Protein AF-T1BCC6-F1 (afdb_monomer_lite)

Radius of gyration: 10.29 Å; chains: 1; bounding box: 25×22×22 Å

Sequence (55 aa):
RVFRSLDSIVGNEQTARQWLNSENRGLNGRPVDLIRQTEGLVRVVHYLDASRGLV

Structure (mmCIF, N/CA/C/O backbone):
data_AF-T1BCC6-F1
#
_entry.id   AF-T1BCC6-F1
#
loop_
_atom_site.group_PDB
_atom_site.id
_atom_site.type_symbol
_atom_site.label_atom_id
_atom_site.label_alt_id
_atom_site.label_comp_id
_atom_site.label_asym_id
_atom_site.label_entity_id
_atom_site.label_seq_id
_atom_site.pdbx_PDB_ins_code
_atom_site.Cartn_x
_atom_site.Cartn_y
_atom_site.Cartn_z
_atom_site.occupancy
_atom_site.B_iso_or_equiv
_atom_site.auth_seq_id
_atom_site.auth_comp_id
_atom_site.auth_asym_id
_atom_site.auth_atom_id
_atom_site.pdbx_PDB_model_num
ATOM 1 N N . ARG A 1 1 ? 1.086 -11.795 4.316 1.00 53.81 1 ARG A N 1
ATOM 2 C CA . ARG A 1 1 ? 1.204 -11.858 2.83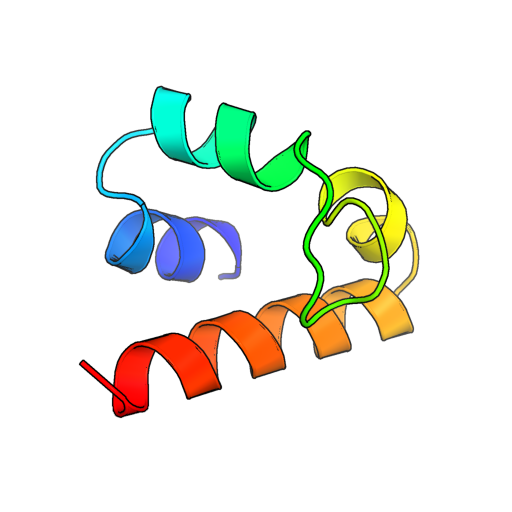6 1.00 53.81 1 ARG A CA 1
ATOM 3 C C . ARG A 1 1 ? 1.458 -10.459 2.290 1.00 53.81 1 ARG A C 1
ATOM 5 O O . ARG A 1 1 ? 2.563 -10.229 1.839 1.00 53.81 1 ARG A O 1
ATOM 12 N N . VAL A 1 2 ? 0.536 -9.513 2.512 1.00 54.41 2 VAL A N 1
ATOM 13 C CA . VAL 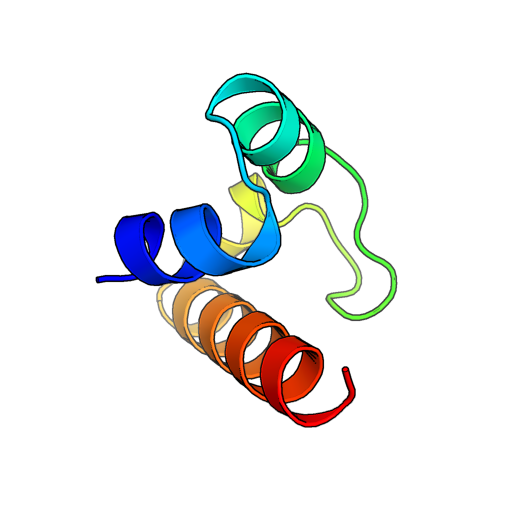A 1 2 ? 0.679 -8.090 2.136 1.00 54.41 2 VAL A CA 1
ATOM 14 C C . VAL A 1 2 ? 1.999 -7.465 2.592 1.00 54.41 2 VAL A C 1
ATOM 16 O O . VAL A 1 2 ? 2.698 -6.909 1.763 1.00 54.41 2 VAL A O 1
ATOM 19 N N . PHE A 1 3 ? 2.408 -7.650 3.853 1.00 53.50 3 PHE A N 1
ATOM 20 C CA . PHE A 1 3 ? 3.708 -7.157 4.337 1.00 53.50 3 PHE A CA 1
ATOM 21 C C . PHE A 1 3 ? 4.923 -7.741 3.597 1.00 53.50 3 PHE A C 1
ATOM 23 O O . PHE A 1 3 ? 5.859 -7.002 3.340 1.00 53.50 3 PHE A O 1
ATOM 30 N N . ARG A 1 4 ? 4.901 -9.023 3.191 1.00 58.44 4 ARG A N 1
ATOM 31 C CA . ARG A 1 4 ? 5.989 -9.612 2.382 1.00 58.44 4 ARG A CA 1
ATOM 32 C C . ARG A 1 4 ? 5.982 -9.092 0.940 1.00 58.44 4 ARG A C 1
ATOM 34 O O . ARG A 1 4 ? 7.046 -8.898 0.367 1.00 58.44 4 ARG A O 1
ATOM 41 N N . SER A 1 5 ? 4.802 -8.856 0.360 1.00 55.28 5 SER A N 1
ATOM 42 C CA . SER A 1 5 ? 4.682 -8.212 -0.957 1.00 55.28 5 SER A CA 1
ATOM 43 C C . SER A 1 5 ? 5.177 -6.761 -0.911 1.00 55.28 5 SER A C 1
ATOM 45 O O . SER A 1 5 ? 5.875 -6.327 -1.823 1.00 55.28 5 SER A O 1
ATOM 47 N N . LEU A 1 6 ? 4.890 -6.039 0.178 1.00 58.31 6 LEU A N 1
ATOM 48 C CA . LEU A 1 6 ? 5.401 -4.690 0.435 1.00 58.31 6 LEU A CA 1
ATOM 49 C C . LEU A 1 6 ? 6.929 -4.678 0.586 1.00 58.31 6 LEU A C 1
ATOM 51 O O . LEU A 1 6 ? 7.586 -3.827 0.001 1.00 58.31 6 LEU A O 1
ATOM 55 N N . ASP A 1 7 ? 7.496 -5.656 1.295 1.00 58.00 7 ASP A N 1
ATOM 56 C CA . ASP A 1 7 ? 8.948 -5.786 1.489 1.00 58.00 7 ASP A CA 1
ATOM 57 C C . ASP A 1 7 ? 9.701 -5.874 0.151 1.00 58.00 7 ASP A C 1
ATOM 59 O O . ASP A 1 7 ? 10.744 -5.256 -0.038 1.00 58.00 7 ASP A O 1
ATOM 63 N N . SER A 1 8 ? 9.113 -6.573 -0.827 1.00 61.09 8 SER A N 1
ATOM 64 C CA . SER A 1 8 ? 9.713 -6.746 -2.155 1.00 61.09 8 SER A CA 1
ATOM 65 C C . SER A 1 8 ? 9.705 -5.496 -3.041 1.00 61.09 8 SER A C 1
ATOM 67 O O . SER A 1 8 ? 10.485 -5.430 -3.984 1.00 61.09 8 SER A O 1
ATOM 69 N N . ILE A 1 9 ? 8.828 -4.524 -2.766 1.00 60.25 9 ILE A N 1
ATOM 70 C CA . ILE A 1 9 ? 8.712 -3.277 -3.545 1.00 60.25 9 ILE A CA 1
ATOM 71 C C . ILE A 1 9 ? 9.466 -2.147 -2.858 1.00 60.25 9 ILE A C 1
ATOM 73 O O . ILE A 1 9 ? 10.037 -1.285 -3.519 1.00 60.25 9 ILE A O 1
ATOM 77 N N . VAL A 1 10 ? 9.438 -2.130 -1.527 1.00 62.47 10 VAL A N 1
ATOM 78 C CA . VAL A 1 10 ? 9.831 -0.951 -0.766 1.00 62.47 10 VAL A CA 1
ATOM 79 C C . VAL A 1 10 ? 11.202 -1.116 -0.092 1.00 62.47 10 VAL A C 1
ATOM 81 O O . VAL A 1 10 ? 11.798 -0.129 0.333 1.00 62.47 10 VAL A O 1
ATOM 84 N N . GLY A 1 11 ? 11.758 -2.336 -0.071 1.00 64.44 11 GLY A N 1
ATOM 85 C CA . GLY A 1 11 ? 13.170 -2.635 0.210 1.00 64.44 11 GLY A CA 1
ATOM 86 C C . GLY A 1 11 ? 13.630 -2.433 1.660 1.00 64.44 11 GLY A C 1
ATOM 87 O O . GLY A 1 11 ? 14.609 -3.046 2.076 1.00 64.44 11 GLY A O 1
ATOM 88 N N . ASN A 1 12 ? 12.942 -1.600 2.444 1.00 70.69 12 ASN A N 1
ATOM 89 C CA . ASN A 1 12 ? 13.144 -1.443 3.880 1.00 70.69 12 ASN A CA 1
ATOM 90 C C . ASN A 1 12 ? 11.836 -1.018 4.588 1.00 70.69 12 ASN A C 1
ATOM 92 O O . ASN A 1 12 ? 10.952 -0.389 3.996 1.00 70.69 12 ASN A O 1
ATOM 96 N N . GLU A 1 13 ? 11.724 -1.332 5.884 1.00 78.62 13 GLU A N 1
ATOM 97 C CA . GLU A 1 13 ? 10.531 -1.052 6.702 1.00 78.62 13 GLU A CA 1
ATOM 98 C C . GLU A 1 13 ? 10.187 0.448 6.777 1.00 78.62 13 GLU A C 1
ATOM 100 O O . GLU A 1 13 ? 9.015 0.831 6.839 1.00 78.62 13 GLU A O 1
ATOM 105 N N . GLN A 1 14 ? 11.192 1.322 6.757 1.00 83.50 14 GLN A N 1
ATOM 106 C CA . GLN A 1 14 ? 10.995 2.762 6.886 1.00 83.50 14 GLN A CA 1
ATOM 107 C C . GLN A 1 14 ? 10.346 3.358 5.635 1.00 83.50 14 GLN A C 1
ATOM 109 O O . GLN A 1 14 ? 9.370 4.101 5.740 1.00 83.50 14 GLN A O 1
ATOM 114 N N . THR A 1 15 ? 10.823 2.988 4.453 1.00 80.62 15 THR A N 1
ATOM 115 C CA . THR A 1 15 ? 10.236 3.369 3.173 1.00 80.62 15 THR A CA 1
ATOM 116 C C . THR A 1 15 ? 8.844 2.740 3.038 1.00 80.62 15 THR A C 1
ATOM 118 O O . THR A 1 15 ? 7.921 3.413 2.582 1.00 80.62 15 THR A O 1
ATOM 121 N N . ALA A 1 16 ? 8.631 1.509 3.531 1.00 81.38 16 ALA A N 1
ATOM 122 C CA . ALA A 1 16 ? 7.308 0.875 3.574 1.00 81.38 16 ALA A CA 1
ATOM 123 C C . ALA A 1 16 ? 6.316 1.686 4.418 1.00 81.38 16 ALA A C 1
ATOM 125 O O . ALA A 1 16 ? 5.207 1.988 3.970 1.00 81.38 16 ALA A O 1
ATOM 126 N N . ARG A 1 17 ? 6.728 2.111 5.619 1.00 84.94 17 ARG A N 1
ATOM 127 C CA . ARG A 1 17 ? 5.928 2.993 6.481 1.00 84.94 17 ARG A CA 1
ATOM 128 C C . ARG A 1 17 ? 5.672 4.346 5.828 1.00 84.94 17 ARG A C 1
ATOM 130 O O . ARG A 1 17 ? 4.551 4.841 5.913 1.00 84.94 17 ARG A O 1
ATOM 137 N N . GLN A 1 18 ? 6.663 4.945 5.172 1.00 89.12 18 GLN A N 1
ATOM 138 C CA . GLN A 1 18 ? 6.475 6.215 4.467 1.00 89.12 18 GLN A CA 1
ATOM 139 C C . GLN A 1 18 ? 5.461 6.075 3.331 1.00 89.12 18 GLN A C 1
ATOM 141 O O . GLN A 1 18 ? 4.541 6.885 3.246 1.00 89.12 18 GLN A O 1
ATOM 146 N N . TRP A 1 19 ? 5.563 5.027 2.513 1.00 88.94 19 TRP A N 1
ATOM 147 C CA . TRP A 1 19 ? 4.618 4.769 1.428 1.00 88.94 19 TRP A CA 1
ATOM 148 C C . TRP A 1 19 ? 3.195 4.542 1.950 1.00 88.94 19 TRP A C 1
ATOM 150 O O . TRP A 1 19 ? 2.255 5.140 1.435 1.00 88.94 19 TRP A O 1
ATOM 160 N N . LEU A 1 20 ? 3.035 3.751 3.018 1.00 89.69 20 LEU A N 1
ATOM 161 C CA . LEU A 1 20 ? 1.727 3.486 3.627 1.00 89.69 20 LEU A 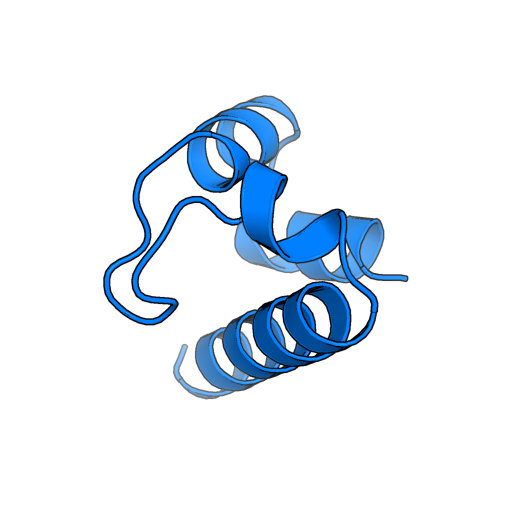CA 1
ATOM 162 C C . LEU A 1 20 ? 1.031 4.762 4.124 1.00 89.69 20 LEU A C 1
ATOM 164 O O . LEU A 1 20 ? -0.191 4.861 4.034 1.00 89.69 20 LEU A O 1
ATOM 168 N N . ASN A 1 21 ? 1.800 5.720 4.648 1.00 93.25 21 ASN A N 1
ATOM 169 C CA . ASN A 1 21 ? 1.285 6.990 5.167 1.00 93.25 21 ASN A CA 1
ATOM 170 C C . ASN A 1 21 ? 1.186 8.098 4.104 1.00 93.25 21 ASN A C 1
ATOM 172 O O . ASN A 1 21 ? 0.610 9.149 4.383 1.00 93.25 21 ASN A O 1
ATOM 176 N N . SER A 1 22 ? 1.740 7.888 2.910 1.00 91.94 22 SER A N 1
ATOM 177 C CA . SER A 1 22 ? 1.732 8.874 1.829 1.00 91.94 22 SER A CA 1
ATOM 178 C C . SER A 1 22 ? 0.472 8.759 0.979 1.00 91.94 22 SER A C 1
ATOM 180 O O . SER A 1 22 ? -0.082 7.676 0.801 1.00 91.94 22 SER A O 1
ATOM 182 N N . GLU A 1 23 ? 0.037 9.880 0.407 1.00 93.56 23 GLU A N 1
ATOM 183 C CA . GLU A 1 23 ? -1.027 9.883 -0.597 1.00 93.56 23 GLU A CA 1
ATOM 184 C C . GLU A 1 23 ? -0.575 9.144 -1.859 1.00 93.56 23 GLU A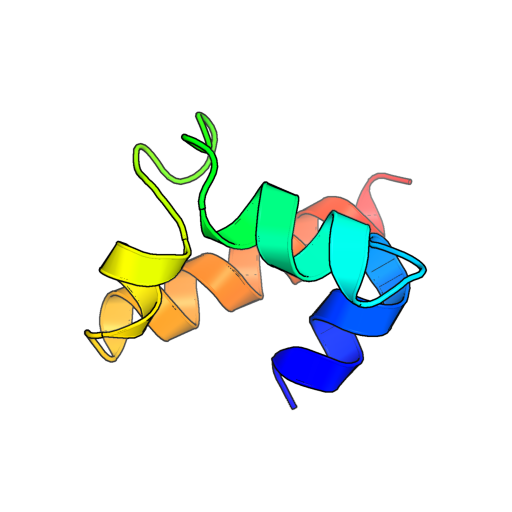 C 1
ATOM 186 O O . GLU A 1 23 ? 0.416 9.515 -2.495 1.00 93.56 23 GLU A O 1
ATOM 191 N N . ASN A 1 24 ? -1.314 8.105 -2.248 1.00 92.06 24 ASN A N 1
ATOM 192 C CA . ASN A 1 24 ? -1.033 7.345 -3.454 1.00 92.06 24 ASN A CA 1
ATOM 193 C C . ASN A 1 24 ? -2.066 7.677 -4.538 1.00 92.06 24 ASN A C 1
ATOM 195 O O . ASN A 1 24 ? -3.237 7.311 -4.443 1.00 92.06 24 ASN A O 1
ATOM 199 N N . ARG A 1 25 ? -1.610 8.338 -5.611 1.00 90.44 25 ARG A N 1
ATOM 200 C CA . ARG A 1 25 ? -2.458 8.752 -6.743 1.00 90.44 25 ARG A CA 1
ATOM 201 C C . ARG A 1 25 ? -3.102 7.578 -7.484 1.00 90.44 25 ARG A C 1
ATOM 203 O O . ARG A 1 25 ? -4.227 7.705 -7.939 1.00 90.44 25 ARG A O 1
ATOM 210 N N . GLY A 1 26 ? -2.427 6.433 -7.588 1.00 88.31 26 GLY A N 1
ATOM 211 C CA . GLY A 1 26 ? -3.007 5.240 -8.219 1.00 88.31 26 GLY A CA 1
ATOM 212 C C . GLY A 1 26 ? -4.118 4.602 -7.379 1.00 88.31 26 GLY A C 1
ATOM 213 O O . GLY A 1 26 ? -5.037 3.978 -7.908 1.00 88.31 26 GLY A O 1
ATOM 214 N N . LEU A 1 27 ? -4.066 4.801 -6.062 1.00 90.81 27 LEU A N 1
ATOM 215 C CA . LEU A 1 27 ? -5.074 4.323 -5.120 1.00 90.81 27 LEU A CA 1
ATOM 216 C C . LEU A 1 27 ? -6.134 5.384 -4.776 1.00 90.81 27 LEU A C 1
ATOM 218 O O . LEU A 1 27 ? -7.163 5.030 -4.203 1.00 90.81 27 LEU A O 1
ATOM 222 N N . ASN A 1 28 ? -5.931 6.644 -5.179 1.00 92.62 28 ASN A N 1
ATOM 223 C CA . ASN A 1 28 ? -6.738 7.805 -4.784 1.00 92.62 28 ASN A CA 1
ATOM 224 C C . ASN A 1 28 ? -6.914 7.907 -3.258 1.00 92.62 28 ASN A C 1
ATOM 226 O O . ASN A 1 28 ? -8.026 8.082 -2.764 1.00 92.62 28 ASN A O 1
ATOM 230 N N . GLY A 1 29 ? -5.819 7.749 -2.515 1.00 93.50 29 GLY A N 1
ATOM 231 C CA . GLY A 1 29 ? -5.814 7.878 -1.061 1.00 93.50 29 GLY A CA 1
ATOM 232 C C . GLY A 1 29 ? -4.555 7.305 -0.421 1.00 93.50 29 GLY A C 1
ATOM 233 O O . GLY A 1 29 ? -3.689 6.737 -1.097 1.00 93.50 29 GLY A O 1
ATOM 234 N N . ARG A 1 30 ? -4.472 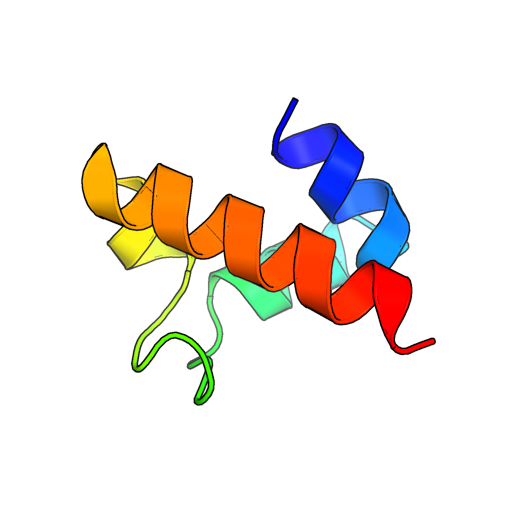7.401 0.909 1.00 94.81 30 ARG A N 1
ATOM 235 C CA . ARG A 1 30 ? -3.385 6.789 1.683 1.00 94.81 30 ARG A CA 1
ATOM 236 C C . ARG A 1 30 ? -3.619 5.288 1.846 1.00 94.81 30 ARG A C 1
ATOM 238 O O . ARG A 1 30 ? -4.678 4.894 2.345 1.00 94.81 30 ARG A O 1
ATOM 245 N N . PRO A 1 31 ? -2.639 4.430 1.517 1.00 93.06 31 PRO A N 1
ATOM 246 C CA . PRO A 1 31 ? -2.783 2.988 1.681 1.00 93.06 31 PRO A CA 1
ATOM 247 C C . PRO A 1 31 ? -3.179 2.573 3.107 1.00 93.06 31 PRO A C 1
ATOM 249 O O . PRO A 1 31 ? -4.001 1.676 3.264 1.00 93.06 31 PRO A O 1
ATOM 252 N N . VAL A 1 32 ? -2.657 3.250 4.140 1.00 93.69 32 VAL A N 1
ATOM 253 C CA . VAL A 1 32 ? -2.969 2.966 5.556 1.00 93.69 32 VAL A CA 1
ATOM 254 C C . VAL A 1 32 ? -4.447 3.157 5.917 1.00 93.69 32 VAL A C 1
ATOM 256 O O . VAL A 1 32 ? -4.950 2.487 6.820 1.00 93.69 32 VAL A O 1
ATOM 259 N N . ASP A 1 33 ? -5.159 4.034 5.209 1.00 95.38 33 ASP A N 1
ATOM 260 C CA . ASP A 1 33 ? -6.594 4.237 5.415 1.00 95.38 33 ASP A CA 1
ATOM 261 C C . ASP A 1 33 ? -7.404 3.182 4.657 1.00 95.38 33 ASP A C 1
ATOM 263 O O . ASP A 1 33 ? -8.374 2.639 5.186 1.00 95.38 33 ASP A O 1
ATOM 267 N N . LEU A 1 34 ? -6.963 2.831 3.445 1.00 92.94 34 LEU A N 1
ATOM 268 C CA . LEU A 1 34 ? -7.633 1.859 2.580 1.00 92.94 34 LEU A CA 1
ATOM 269 C C . LEU A 1 34 ? -7.592 0.440 3.160 1.00 92.94 34 LEU A C 1
ATOM 271 O O . LEU A 1 34 ? -8.601 -0.259 3.147 1.00 92.94 34 LEU A O 1
ATOM 275 N N . ILE A 1 35 ? -6.463 0.014 3.734 1.00 91.62 35 ILE A N 1
ATOM 276 C CA . ILE A 1 35 ? -6.325 -1.339 4.304 1.00 91.62 35 ILE A CA 1
ATOM 277 C C . ILE A 1 35 ? -7.222 -1.601 5.524 1.00 91.62 35 ILE A C 1
ATOM 279 O O . ILE A 1 35 ? -7.343 -2.750 5.945 1.00 91.62 35 ILE A O 1
ATOM 283 N N . ARG A 1 36 ? -7.849 -0.565 6.106 1.00 92.50 36 ARG A N 1
ATOM 284 C CA . ARG A 1 36 ? -8.809 -0.716 7.215 1.00 92.50 36 ARG A CA 1
ATOM 285 C C . ARG A 1 36 ? -10.112 -1.380 6.774 1.00 92.50 36 ARG A C 1
ATOM 287 O O . ARG A 1 36 ? -10.852 -1.876 7.617 1.00 92.50 36 ARG A O 1
ATOM 294 N N . GLN A 1 37 ? -10.391 -1.380 5.473 1.00 92.25 37 GLN A N 1
ATOM 295 C CA . GLN A 1 37 ? -11.549 -2.027 4.870 1.00 92.25 37 GLN A CA 1
ATOM 296 C C . GLN A 1 37 ? -11.089 -3.197 3.997 1.00 92.25 37 GLN A C 1
ATOM 298 O O . GLN A 1 37 ? -10.052 -3.124 3.337 1.00 92.25 37 GLN A O 1
ATOM 303 N N . THR A 1 38 ? -11.872 -4.276 3.949 1.00 90.94 38 THR A N 1
ATOM 304 C CA . THR A 1 38 ? -11.524 -5.476 3.170 1.00 90.94 38 THR A CA 1
ATOM 305 C C . THR A 1 38 ? -11.343 -5.168 1.682 1.00 90.94 38 THR A C 1
ATOM 307 O O . THR A 1 38 ? -10.388 -5.641 1.072 1.00 90.94 38 THR A O 1
ATOM 310 N N . GLU A 1 39 ? -12.210 -4.333 1.107 1.00 92.62 39 GLU A N 1
ATOM 311 C CA . GLU A 1 39 ? -12.107 -3.907 -0.293 1.00 92.62 39 GLU A CA 1
ATOM 312 C C . GLU A 1 39 ? -10.830 -3.094 -0.554 1.00 92.62 39 GLU A C 1
ATOM 314 O O . GLU A 1 39 ? -10.097 -3.355 -1.510 1.00 92.62 39 GLU A O 1
ATOM 319 N N . GLY A 1 40 ? -10.506 -2.151 0.335 1.00 92.56 40 GLY A N 1
ATOM 320 C CA . GLY A 1 40 ? -9.297 -1.345 0.207 1.00 92.56 40 GLY A CA 1
ATOM 321 C C . GLY A 1 40 ? -8.017 -2.171 0.361 1.00 92.56 40 GLY A C 1
ATOM 322 O O . GLY A 1 40 ? -7.052 -1.929 -0.361 1.00 92.56 40 GLY A O 1
ATOM 323 N N . LEU A 1 41 ? -8.020 -3.210 1.202 1.00 90.50 41 LEU A N 1
ATOM 324 C CA . LEU A 1 41 ? -6.919 -4.174 1.281 1.00 90.50 41 LEU A CA 1
ATOM 325 C C . LEU A 1 41 ? -6.694 -4.894 -0.057 1.00 90.50 41 LEU A C 1
ATOM 327 O O . LEU A 1 41 ? -5.558 -4.972 -0.523 1.00 90.50 41 LEU A O 1
ATOM 331 N N . VAL A 1 42 ? -7.763 -5.396 -0.681 1.00 92.19 42 VAL A N 1
ATOM 332 C CA . VAL A 1 42 ? -7.696 -6.071 -1.989 1.00 92.19 42 VAL A CA 1
ATOM 333 C C . VAL A 1 42 ? -7.155 -5.115 -3.053 1.00 92.19 42 VAL A C 1
ATOM 335 O O . VAL A 1 42 ? -6.228 -5.462 -3.784 1.00 92.19 42 VAL A O 1
ATOM 338 N N . ARG A 1 43 ? -7.648 -3.874 -3.081 1.00 92.12 43 ARG A N 1
ATOM 339 C CA . ARG A 1 43 ? -7.188 -2.838 -4.014 1.00 92.12 43 ARG A CA 1
ATOM 340 C C . ARG A 1 43 ? -5.702 -2.506 -3.847 1.00 92.12 43 ARG A C 1
ATOM 342 O O . ARG A 1 43 ? -4.984 -2.404 -4.839 1.00 92.12 43 ARG A O 1
ATOM 349 N N . VAL A 1 44 ? -5.235 -2.370 -2.606 1.00 90.81 44 VAL A N 1
ATOM 350 C CA . VAL A 1 44 ? -3.820 -2.124 -2.287 1.00 90.81 44 VAL A CA 1
ATOM 351 C C . VAL A 1 44 ? -2.940 -3.282 -2.761 1.00 90.81 44 VAL A C 1
ATOM 353 O O . VAL A 1 44 ? -1.894 -3.039 -3.357 1.00 90.81 44 VAL A O 1
ATOM 356 N N . VAL A 1 45 ? -3.367 -4.532 -2.557 1.00 88.50 45 VAL A N 1
ATOM 357 C CA . VAL A 1 45 ? -2.631 -5.715 -3.033 1.00 88.50 45 VAL A CA 1
ATOM 358 C C . VAL A 1 45 ? -2.539 -5.736 -4.557 1.00 88.50 45 VAL A C 1
ATOM 360 O O . VAL A 1 45 ? -1.436 -5.849 -5.085 1.00 88.50 45 VAL A O 1
ATOM 363 N N . HIS A 1 46 ? -3.655 -5.540 -5.264 1.00 89.88 46 HIS A N 1
ATOM 364 C CA . HIS A 1 46 ? -3.653 -5.498 -6.730 1.00 89.88 46 HIS A CA 1
ATOM 365 C C . HIS A 1 46 ? -2.756 -4.392 -7.290 1.00 89.88 46 HIS A C 1
ATOM 367 O O . HIS A 1 46 ? -2.058 -4.612 -8.277 1.00 89.88 46 HIS A O 1
ATOM 373 N N . TYR A 1 47 ? -2.746 -3.215 -6.660 1.00 90.12 47 TYR A N 1
ATOM 374 C CA . TYR A 1 47 ? -1.864 -2.121 -7.058 1.00 90.12 47 TYR A CA 1
ATOM 375 C C . TYR A 1 47 ? -0.382 -2.498 -6.927 1.00 90.12 47 TYR A C 1
ATOM 377 O O . TYR A 1 47 ? 0.402 -2.255 -7.843 1.00 90.12 47 TYR A O 1
ATOM 385 N N . LEU A 1 48 ? 0.002 -3.118 -5.807 1.00 85.19 48 LEU A N 1
ATOM 386 C CA . LEU A 1 48 ? 1.377 -3.565 -5.572 1.00 85.19 48 LEU A CA 1
ATOM 387 C C . LEU A 1 48 ? 1.792 -4.668 -6.557 1.00 85.19 48 LEU A C 1
ATOM 389 O O . LEU A 1 48 ? 2.895 -4.617 -7.099 1.00 85.19 48 LEU A O 1
ATOM 393 N N . ASP A 1 49 ? 0.905 -5.624 -6.834 1.00 85.25 49 ASP A N 1
ATOM 394 C CA . ASP A 1 49 ? 1.159 -6.690 -7.808 1.00 85.25 49 ASP A CA 1
ATOM 395 C C . ASP A 1 49 ? 1.320 -6.133 -9.232 1.00 85.25 49 ASP A C 1
ATOM 397 O O . ASP A 1 49 ? 2.259 -6.510 -9.934 1.00 85.25 49 ASP A O 1
ATOM 401 N N . ALA A 1 50 ? 0.472 -5.182 -9.643 1.00 86.00 50 ALA A N 1
ATOM 402 C CA . ALA A 1 50 ? 0.590 -4.512 -10.939 1.00 86.00 50 ALA A CA 1
ATOM 403 C C . ALA A 1 50 ? 1.890 -3.697 -11.047 1.00 86.00 50 ALA A C 1
ATOM 405 O O . ALA A 1 50 ? 2.589 -3.773 -12.056 1.00 86.00 50 ALA A O 1
ATOM 406 N N . SER A 1 51 ? 2.258 -2.966 -9.991 1.00 82.44 51 SER A N 1
ATOM 407 C CA . SER A 1 51 ? 3.497 -2.182 -9.958 1.00 82.44 51 SER A CA 1
ATOM 408 C C . SER A 1 51 ? 4.759 -3.050 -10.018 1.00 82.44 51 SER A C 1
ATOM 410 O O . SER A 1 51 ? 5.785 -2.570 -10.489 1.00 82.44 51 SER A O 1
ATOM 412 N N . ARG A 1 52 ? 4.701 -4.311 -9.565 1.00 74.88 52 ARG A N 1
ATOM 413 C CA . ARG A 1 52 ? 5.801 -5.288 -9.674 1.00 74.88 52 ARG A CA 1
ATOM 414 C C . ARG A 1 52 ? 5.964 -5.887 -11.068 1.00 74.88 52 ARG A C 1
ATOM 416 O O . ARG A 1 52 ? 7.046 -6.365 -11.372 1.00 74.88 52 ARG A O 1
ATOM 423 N N . GLY A 1 53 ? 4.905 -5.936 -11.874 1.00 68.81 53 GLY A N 1
ATOM 424 C CA . GLY A 1 53 ? 4.970 -6.447 -13.249 1.00 68.81 53 GLY A CA 1
ATOM 425 C C . GLY A 1 53 ? 5.418 -5.403 -14.276 1.00 68.81 53 GLY A C 1
ATOM 426 O O . GLY A 1 53 ? 5.675 -5.755 -15.421 1.00 68.81 53 GLY A O 1
ATOM 427 N N . LEU A 1 54 ? 5.476 -4.129 -13.873 1.00 59.06 54 LEU A N 1
ATOM 428 C CA . LEU A 1 54 ? 5.868 -2.995 -14.713 1.00 5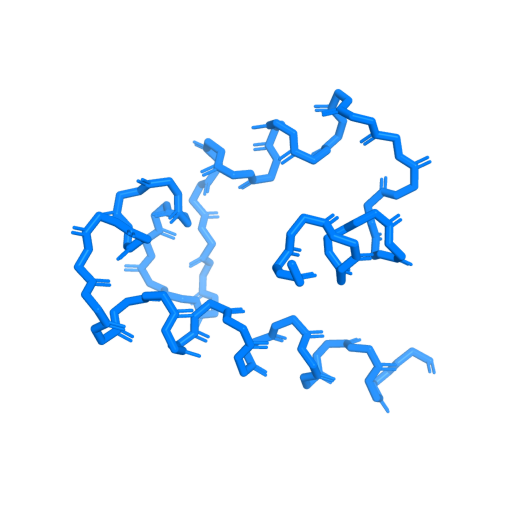9.06 54 LEU A CA 1
ATOM 429 C C . LEU A 1 54 ? 7.346 -2.589 -14.555 1.00 59.06 54 LEU A C 1
ATOM 431 O O . LEU A 1 54 ? 7.775 -1.682 -15.267 1.00 59.06 54 LEU A O 1
ATOM 435 N N . VAL A 1 55 ? 8.092 -3.204 -13.625 1.00 49.56 55 VAL A N 1
ATOM 436 C CA . VAL A 1 55 ? 9.530 -2.944 -13.403 1.00 49.56 55 VAL A CA 1
ATOM 437 C C . VAL A 1 55 ? 10.411 -3.875 -14.226 1.00 49.56 55 VAL A C 1
ATOM 439 O O . VAL A 1 55 ? 10.039 -5.061 -14.370 1.00 49.56 55 VAL A O 1
#

Organism: NCBI:txid410659

InterPro domains:
  IPR024467 Antitoxin Xre/MbcA/ParS-like, toxin-binding domain [PF09722] (5-53)

Foldseek 3Di:
DLVVLLCVVQVDPVSSVVQQQDQDPQLRGRLVVQCVDPNSVVVSVVVSVVVVVVD

pLDDT: mean 81.12, std 14.29, range [49.56, 95.38]

Secondary structure (DSSP, 8-state):
-HHHHHHHHHSSHHHHHHHHHS-BTTTTB-HHHHTTSHHHHHHHHHHHHHHHH--